Protein AF-A0A2K3KCI1-F1 (afdb_monomer)

Structure (mmCIF, N/CA/C/O backbone):
data_AF-A0A2K3KCI1-F1
#
_entry.id   AF-A0A2K3KCI1-F1
#
loop_
_atom_site.group_PDB
_atom_site.id
_atom_site.type_symbol
_atom_site.label_atom_id
_atom_site.label_alt_id
_atom_site.label_comp_id
_atom_site.label_asym_id
_atom_site.label_entity_id
_atom_site.label_seq_id
_atom_site.pdbx_PDB_ins_code
_atom_site.Cartn_x
_atom_site.Cartn_y
_atom_site.Cartn_z
_atom_site.occupancy
_atom_site.B_iso_or_equiv
_atom_site.auth_seq_id
_atom_site.auth_comp_id
_atom_site.auth_asym_id
_atom_site.auth_atom_id
_atom_site.pdbx_PDB_model_num
ATOM 1 N N . MET A 1 1 ? 14.016 -0.526 2.284 1.00 87.81 1 MET A N 1
ATOM 2 C CA . MET A 1 1 ? 13.558 -1.188 3.527 1.00 87.81 1 MET A CA 1
ATOM 3 C C . MET A 1 1 ? 13.145 -0.191 4.612 1.00 87.81 1 MET A C 1
ATOM 5 O O . MET A 1 1 ? 11.951 -0.078 4.832 1.00 87.81 1 MET A O 1
ATOM 9 N N . LYS A 1 2 ? 14.063 0.573 5.242 1.00 94.88 2 LYS A N 1
ATOM 10 C CA . LYS A 1 2 ? 13.735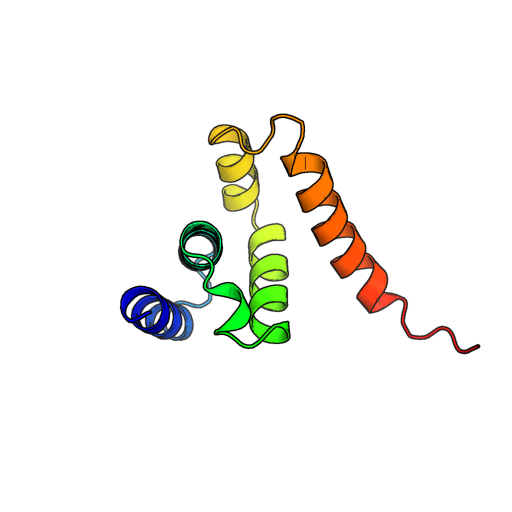 1.486 6.366 1.00 94.88 2 LYS A CA 1
ATOM 11 C C . LYS A 1 2 ? 12.565 2.433 6.066 1.00 94.88 2 LYS A C 1
ATOM 13 O O . LYS A 1 2 ? 11.576 2.409 6.778 1.00 94.88 2 LYS A O 1
ATOM 18 N N . LEU A 1 3 ? 12.636 3.159 4.950 1.00 94.31 3 LEU A N 1
ATOM 19 C CA . LEU A 1 3 ? 11.571 4.077 4.533 1.00 94.31 3 LEU A CA 1
ATOM 20 C C . LEU A 1 3 ? 10.201 3.391 4.380 1.00 94.31 3 LEU A C 1
ATOM 22 O O . LEU A 1 3 ? 9.187 3.971 4.740 1.00 94.31 3 LEU A O 1
ATOM 26 N N . ALA A 1 4 ? 10.166 2.155 3.870 1.00 94.12 4 ALA A N 1
ATOM 27 C CA . ALA A 1 4 ? 8.919 1.408 3.715 1.00 94.12 4 ALA A CA 1
ATOM 28 C C . ALA A 1 4 ? 8.338 0.987 5.074 1.00 94.12 4 ALA A C 1
ATOM 30 O O . ALA A 1 4 ? 7.129 1.044 5.263 1.00 94.12 4 ALA A O 1
ATOM 31 N N . LEU A 1 5 ? 9.192 0.615 6.032 1.00 95.12 5 LEU A N 1
ATOM 32 C CA . LEU A 1 5 ? 8.771 0.296 7.398 1.00 95.12 5 LEU A CA 1
ATOM 33 C C . LEU A 1 5 ? 8.259 1.538 8.136 1.00 95.12 5 LEU A C 1
ATOM 35 O O . LEU A 1 5 ? 7.202 1.473 8.757 1.00 95.12 5 LEU A O 1
ATOM 39 N N . ASP A 1 6 ? 8.964 2.664 8.012 1.00 94.88 6 ASP A N 1
ATOM 40 C CA . ASP A 1 6 ? 8.569 3.939 8.617 1.00 94.88 6 ASP A CA 1
ATOM 41 C C . ASP A 1 6 ? 7.222 4.413 8.045 1.00 94.88 6 ASP A C 1
ATOM 43 O O . ASP A 1 6 ? 6.319 4.792 8.788 1.00 94.88 6 ASP A O 1
ATOM 47 N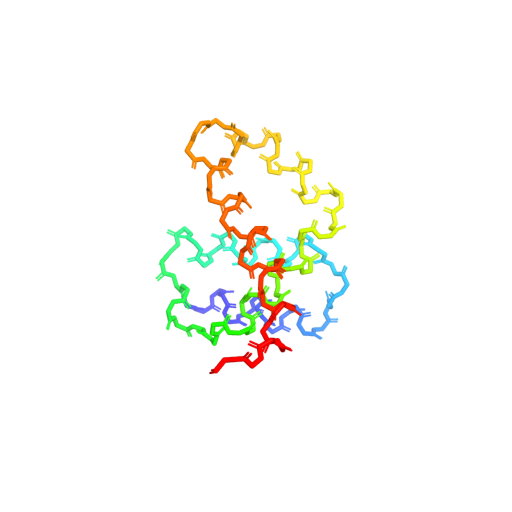 N . LEU A 1 7 ? 7.042 4.315 6.723 1.00 93.25 7 LEU A N 1
ATOM 48 C CA . LEU A 1 7 ? 5.793 4.688 6.059 1.00 93.25 7 LEU A CA 1
ATOM 49 C C . LEU A 1 7 ? 4.637 3.747 6.428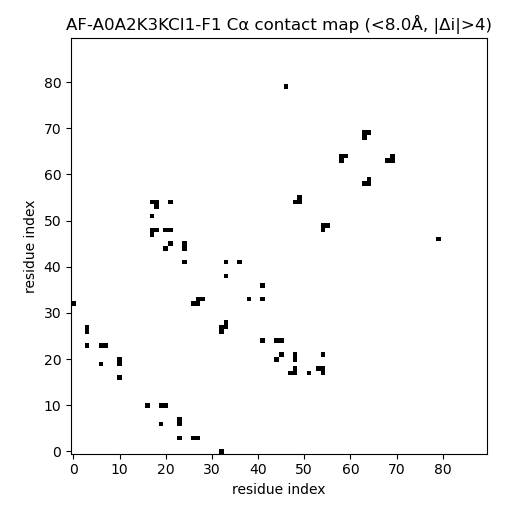 1.00 93.25 7 LEU A C 1
ATOM 51 O O . LEU A 1 7 ? 3.526 4.212 6.666 1.00 93.25 7 LEU A O 1
ATOM 55 N N . LYS A 1 8 ? 4.897 2.441 6.553 1.00 91.88 8 LYS A N 1
ATOM 56 C CA . LYS A 1 8 ? 3.915 1.466 7.045 1.00 91.88 8 LYS A CA 1
ATOM 57 C C . LYS A 1 8 ? 3.502 1.743 8.495 1.00 91.88 8 LYS A C 1
ATOM 59 O O . LYS A 1 8 ? 2.328 1.604 8.829 1.00 91.88 8 LYS A O 1
ATOM 64 N N . ALA A 1 9 ? 4.435 2.140 9.361 1.00 92.94 9 ALA A N 1
ATOM 65 C CA . ALA A 1 9 ? 4.112 2.552 10.727 1.00 92.94 9 ALA A CA 1
ATOM 66 C C . ALA A 1 9 ? 3.240 3.818 10.728 1.00 92.94 9 ALA A C 1
A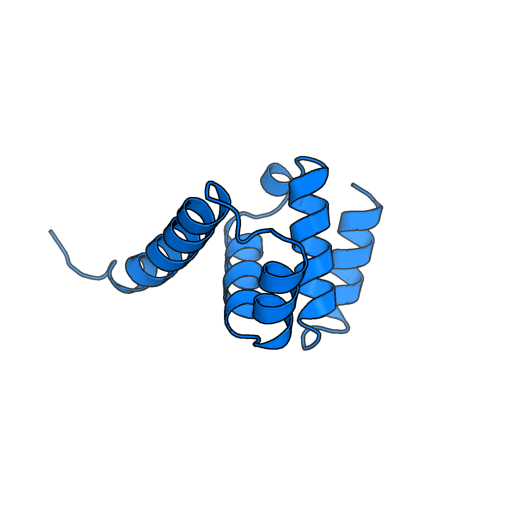TOM 68 O O . ALA A 1 9 ? 2.192 3.841 11.367 1.00 92.94 9 ALA A O 1
ATOM 69 N N . TYR A 1 10 ? 3.607 4.812 9.917 1.00 90.69 10 TYR A N 1
ATOM 70 C CA . TYR A 1 10 ? 2.836 6.042 9.745 1.00 90.69 10 TYR A CA 1
ATOM 71 C C . TYR A 1 10 ? 1.409 5.789 9.221 1.00 90.69 10 TYR A C 1
ATOM 73 O O . TYR A 1 10 ? 0.461 6.434 9.668 1.00 90.69 10 TYR A O 1
ATOM 81 N N . MET A 1 11 ? 1.228 4.814 8.322 1.00 88.88 11 MET A N 1
ATOM 82 C CA . MET A 1 11 ? -0.092 4.391 7.835 1.00 88.88 11 MET A CA 1
ATOM 83 C C . MET A 1 11 ? -0.987 3.839 8.943 1.00 88.88 11 MET A C 1
ATOM 85 O O . MET A 1 11 ? -2.177 4.130 8.935 1.00 88.88 11 MET A O 1
ATOM 89 N N . LYS A 1 12 ? -0.443 3.077 9.903 1.00 83.81 12 LYS A N 1
ATOM 90 C CA . LYS A 1 12 ? -1.229 2.555 11.038 1.00 83.81 12 LYS A CA 1
ATOM 91 C C . LYS A 1 12 ? -1.788 3.664 11.925 1.00 83.81 12 LYS A C 1
ATOM 93 O O . LYS A 1 12 ? -2.831 3.480 12.539 1.00 83.81 12 LYS A O 1
ATOM 98 N N . GLU A 1 13 ? -1.108 4.802 11.977 1.00 82.94 13 GLU A N 1
ATOM 99 C CA . GLU A 1 13 ? -1.557 5.987 12.708 1.00 82.94 13 GLU A CA 1
ATOM 100 C C . GLU A 1 13 ? -2.527 6.854 11.881 1.00 82.94 13 GLU A C 1
ATOM 102 O O . GLU A 1 13 ? -3.247 7.671 12.446 1.00 82.94 13 GLU A O 1
ATOM 107 N N . ASN A 1 14 ? -2.565 6.678 10.551 1.00 77.88 14 ASN A N 1
ATOM 108 C CA . ASN A 1 14 ? -3.267 7.547 9.595 1.00 77.88 14 ASN A CA 1
ATOM 109 C C . ASN A 1 14 ? -4.010 6.739 8.507 1.00 77.88 14 ASN A C 1
ATOM 111 O O . ASN A 1 14 ? -3.894 7.028 7.312 1.00 77.88 14 ASN A O 1
ATOM 115 N N . THR A 1 15 ? -4.762 5.711 8.911 1.00 65.00 15 THR A N 1
ATOM 116 C CA . THR A 1 15 ? -5.320 4.672 8.019 1.00 65.00 15 THR A CA 1
ATOM 117 C C . THR A 1 15 ? -6.316 5.179 6.972 1.00 65.00 15 THR A C 1
ATOM 119 O O . THR A 1 15 ? -6.564 4.490 5.989 1.00 65.00 15 THR A O 1
ATOM 122 N N . GLU A 1 16 ? -6.871 6.382 7.132 1.00 72.94 16 GLU A N 1
ATOM 123 C CA . GLU A 1 16 ? -7.851 6.953 6.194 1.00 72.94 16 GLU A CA 1
ATOM 124 C C . GLU A 1 16 ? -7.213 7.649 4.977 1.00 72.94 16 GLU A C 1
ATOM 126 O O . GLU A 1 16 ? -7.907 7.983 4.016 1.00 72.94 16 GLU A O 1
ATOM 131 N N . ASN A 1 17 ? -5.893 7.872 4.967 1.00 84.44 17 ASN A N 1
ATOM 132 C CA . ASN A 1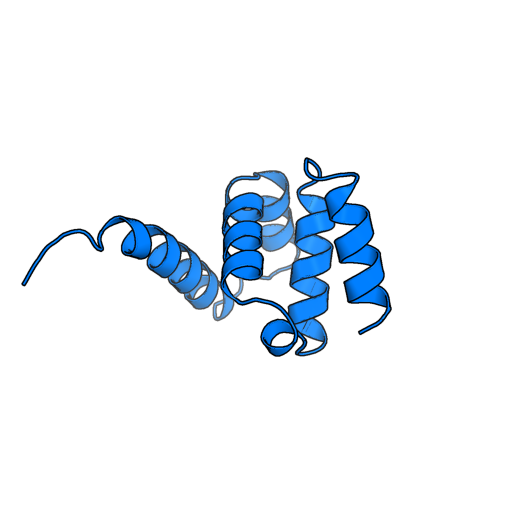 17 ? -5.255 8.627 3.891 1.00 84.44 17 ASN A CA 1
ATOM 133 C C . ASN A 1 17 ? -4.840 7.732 2.709 1.00 84.44 17 ASN A C 1
ATOM 135 O O . ASN A 1 17 ? -3.723 7.210 2.654 1.00 84.44 17 ASN A O 1
ATOM 139 N N . SER A 1 18 ? -5.714 7.630 1.704 1.00 84.56 18 SER A N 1
ATOM 140 C CA . SER A 1 18 ? -5.476 6.855 0.476 1.00 84.56 18 SER A CA 1
ATOM 141 C C . SER A 1 18 ? -4.192 7.229 -0.273 1.00 84.56 18 SER A C 1
ATOM 143 O O . SER A 1 18 ? -3.623 6.390 -0.965 1.00 84.56 18 SER A O 1
ATOM 145 N N . LEU A 1 19 ? -3.724 8.480 -0.171 1.00 85.44 19 LEU A N 1
ATOM 146 C CA . LEU A 1 19 ? -2.500 8.928 -0.845 1.00 85.44 19 LEU A CA 1
ATOM 147 C C . LEU A 1 19 ? -1.245 8.388 -0.163 1.00 85.44 19 LEU A C 1
ATOM 149 O O . LEU A 1 19 ? -0.274 8.061 -0.841 1.00 85.44 19 LEU A O 1
ATOM 153 N N . VAL A 1 20 ? -1.268 8.264 1.163 1.00 89.81 20 VAL A N 1
ATOM 154 C CA . VAL A 1 20 ? -0.166 7.672 1.931 1.00 89.81 20 VAL A CA 1
ATOM 155 C C . VAL A 1 20 ? -0.053 6.187 1.599 1.00 89.81 20 VAL A C 1
ATOM 157 O O . VAL A 1 20 ? 1.042 5.709 1.301 1.00 89.81 20 VAL A O 1
ATOM 160 N N . VAL A 1 21 ? -1.188 5.481 1.561 1.00 90.56 21 VAL A N 1
ATOM 161 C CA . VAL A 1 21 ? -1.235 4.068 1.159 1.00 90.56 21 VAL A CA 1
ATOM 162 C C . VAL A 1 21 ? -0.746 3.886 -0.277 1.00 90.56 21 VAL A C 1
ATOM 164 O O . VAL A 1 21 ? 0.087 3.023 -0.549 1.00 90.56 21 VAL A O 1
ATOM 167 N N . LEU A 1 22 ? -1.192 4.743 -1.197 1.00 87.19 22 LEU A N 1
ATOM 168 C CA . LEU A 1 22 ? -0.711 4.742 -2.575 1.00 87.19 22 LEU A CA 1
ATOM 169 C C . LEU A 1 22 ? 0.807 4.976 -2.657 1.00 87.19 22 LEU A C 1
ATOM 171 O O . LEU A 1 22 ? 1.504 4.262 -3.377 1.00 87.19 22 LEU A O 1
ATOM 175 N N . GLY A 1 23 ? 1.336 5.943 -1.905 1.00 88.62 23 GLY A N 1
ATOM 176 C CA . GLY A 1 23 ? 2.772 6.216 -1.838 1.00 88.62 23 GLY A CA 1
ATOM 177 C C . GLY A 1 23 ? 3.578 5.014 -1.342 1.00 88.62 23 GLY A C 1
ATOM 178 O O . GLY A 1 23 ? 4.644 4.721 -1.884 1.00 88.62 23 GLY A O 1
ATOM 179 N N . PHE A 1 24 ? 3.046 4.272 -0.368 1.00 92.12 24 PHE A N 1
ATOM 180 C CA . PHE A 1 24 ? 3.641 3.027 0.109 1.00 92.12 24 PHE A CA 1
ATOM 181 C C . PHE A 1 24 ? 3.660 1.942 -0.972 1.00 92.12 24 PHE A C 1
ATOM 183 O O . PHE A 1 24 ? 4.721 1.380 -1.240 1.00 92.12 24 PHE A O 1
ATOM 190 N N . LEU A 1 25 ? 2.538 1.699 -1.653 1.00 88.50 25 LEU A N 1
ATOM 191 C CA . LEU A 1 25 ? 2.458 0.703 -2.729 1.00 88.50 25 LEU A CA 1
ATOM 192 C C . LEU A 1 25 ? 3.401 1.032 -3.900 1.00 88.50 25 LEU A C 1
ATOM 194 O O . LEU A 1 25 ? 4.085 0.147 -4.419 1.00 88.50 25 LEU A O 1
ATOM 198 N N . LEU A 1 26 ? 3.509 2.311 -4.277 1.00 86.88 26 LEU A N 1
ATOM 199 C CA . LEU A 1 26 ? 4.468 2.769 -5.289 1.00 86.88 26 LEU A CA 1
ATOM 200 C C . LEU A 1 26 ? 5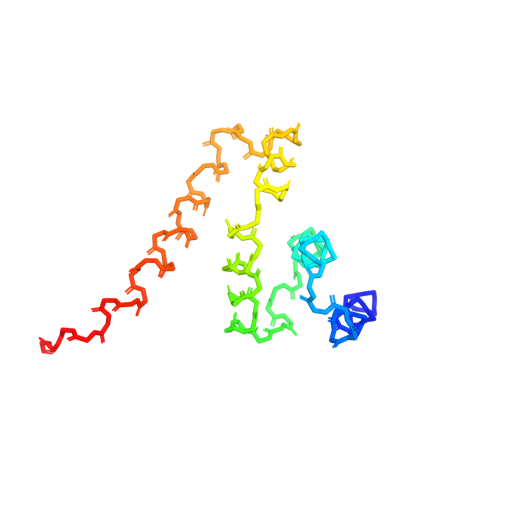.917 2.538 -4.845 1.00 86.88 26 LEU A C 1
ATOM 202 O O . LEU A 1 26 ? 6.734 2.069 -5.637 1.00 86.88 26 LEU A O 1
ATOM 206 N N . LEU A 1 27 ? 6.236 2.820 -3.578 1.00 90.56 27 LEU A N 1
ATOM 207 C CA . LEU A 1 27 ? 7.560 2.562 -3.017 1.00 90.56 27 LEU A CA 1
ATOM 208 C C . LEU A 1 27 ? 7.908 1.068 -3.073 1.00 90.56 27 LEU A C 1
ATOM 210 O O . LEU A 1 27 ? 9.024 0.720 -3.461 1.00 90.56 27 LEU A O 1
ATOM 214 N N . LEU A 1 28 ? 6.968 0.180 -2.734 1.00 89.44 28 LEU A N 1
ATOM 215 C CA . LEU A 1 28 ? 7.196 -1.261 -2.839 1.00 89.44 28 LEU A CA 1
ATOM 216 C C . LEU A 1 28 ? 7.454 -1.694 -4.284 1.00 89.44 28 LEU A C 1
ATOM 218 O O . LEU A 1 28 ? 8.380 -2.465 -4.532 1.00 89.44 28 LEU A O 1
ATOM 222 N N . SER A 1 29 ? 6.675 -1.172 -5.235 1.00 82.44 29 SER A N 1
ATOM 223 C CA . SER A 1 29 ? 6.802 -1.522 -6.650 1.00 82.44 29 SER A CA 1
ATOM 224 C C . SER A 1 29 ? 8.119 -1.044 -7.264 1.00 82.44 29 SER A C 1
ATOM 226 O O . SER A 1 29 ? 8.766 -1.816 -7.966 1.00 82.44 29 SER A O 1
ATOM 228 N N . ILE A 1 30 ? 8.529 0.203 -7.008 1.00 84.69 30 ILE A N 1
ATOM 229 C CA . ILE A 1 30 ? 9.739 0.795 -7.610 1.00 84.69 30 ILE A CA 1
ATOM 230 C C . ILE A 1 30 ? 11.001 0.085 -7.118 1.00 84.69 30 ILE A C 1
ATOM 232 O O . ILE A 1 30 ? 11.931 -0.137 -7.891 1.00 84.69 30 ILE A O 1
ATOM 236 N N . TYR A 1 31 ? 11.037 -0.270 -5.834 1.00 85.12 31 TYR A N 1
ATOM 237 C CA . TYR A 1 31 ? 12.214 -0.868 -5.207 1.00 85.12 31 TYR A CA 1
ATOM 238 C C . TYR A 1 31 ? 12.162 -2.401 -5.131 1.00 85.12 31 TYR A C 1
ATOM 240 O O . TYR A 1 31 ? 13.055 -2.993 -4.529 1.00 85.12 31 TYR A O 1
ATOM 248 N N . GLY A 1 32 ? 11.141 -3.043 -5.715 1.00 86.06 32 GLY A N 1
ATOM 249 C CA . GLY A 1 32 ? 11.002 -4.504 -5.720 1.00 86.06 32 GLY A CA 1
ATOM 250 C C . GLY A 1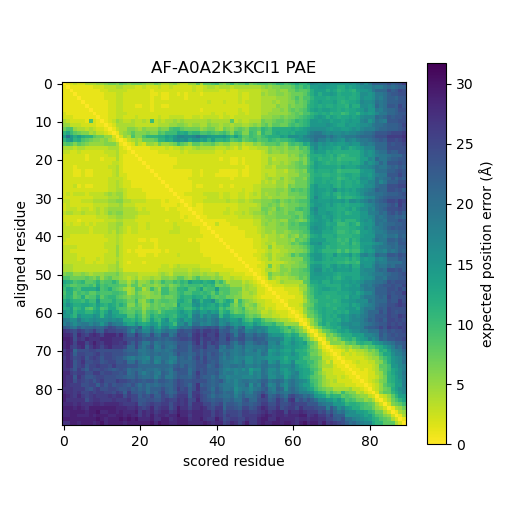 32 ? 10.876 -5.102 -4.318 1.00 86.06 32 GLY A C 1
ATOM 251 O O . GLY A 1 32 ? 11.477 -6.128 -4.026 1.00 86.06 32 GLY A O 1
ATOM 252 N N . LEU A 1 33 ? 10.147 -4.430 -3.424 1.00 90.50 33 LEU A N 1
ATOM 253 C CA . LEU A 1 33 ? 10.044 -4.813 -2.013 1.00 90.50 33 LEU A CA 1
ATOM 254 C C . LEU A 1 33 ? 8.781 -5.615 -1.685 1.00 90.50 33 LEU A C 1
ATOM 256 O O . LEU A 1 33 ? 8.616 -5.974 -0.527 1.00 90.50 33 LEU A O 1
ATOM 260 N N . LEU A 1 34 ? 7.903 -5.885 -2.655 1.00 86.12 34 LEU A N 1
ATOM 261 C CA . LEU A 1 34 ? 6.635 -6.609 -2.462 1.00 86.12 34 LEU A CA 1
ATOM 262 C C . LEU A 1 34 ? 6.812 -7.913 -1.667 1.00 86.12 34 LEU A C 1
ATOM 264 O O . LEU A 1 34 ? 6.158 -8.082 -0.642 1.00 86.12 34 LEU A O 1
ATOM 268 N N . ASP A 1 35 ? 7.785 -8.744 -2.048 1.00 86.06 35 ASP A N 1
ATOM 269 C CA . ASP A 1 35 ? 8.068 -10.043 -1.410 1.00 86.06 35 ASP A CA 1
ATOM 270 C C . ASP A 1 35 ? 8.575 -9.925 0.042 1.00 86.06 35 ASP A C 1
ATOM 272 O O . ASP A 1 35 ? 8.682 -10.913 0.764 1.00 86.06 35 ASP A O 1
ATOM 276 N N . SER A 1 36 ? 8.931 -8.714 0.485 1.00 91.94 36 SER A N 1
ATOM 277 C CA . SER A 1 36 ? 9.375 -8.447 1.860 1.00 91.94 36 SER A CA 1
ATOM 278 C C . SER A 1 36 ? 8.221 -8.149 2.823 1.00 91.94 36 SER A C 1
ATOM 280 O O . SER A 1 36 ? 8.462 -7.917 4.010 1.00 91.94 36 SER A O 1
ATOM 282 N N . PHE A 1 37 ? 6.984 -8.106 2.325 1.00 91.19 37 PHE A N 1
ATOM 283 C CA . PHE A 1 37 ? 5.777 -7.819 3.093 1.00 91.19 37 PHE A CA 1
ATOM 284 C C . PHE A 1 37 ? 4.777 -8.970 2.958 1.00 91.19 37 PHE A C 1
ATOM 286 O O . PHE A 1 37 ? 4.886 -9.806 2.066 1.00 91.19 37 PHE A O 1
ATOM 293 N N . ASN A 1 38 ? 3.818 -9.037 3.883 1.00 93.50 38 ASN A N 1
ATOM 294 C CA . ASN A 1 38 ? 2.743 -10.017 3.798 1.00 93.50 38 ASN A CA 1
ATOM 295 C C . ASN A 1 38 ? 1.869 -9.707 2.571 1.00 93.50 38 ASN A C 1
ATOM 297 O O . ASN A 1 38 ? 1.427 -8.571 2.402 1.00 93.50 38 ASN A O 1
ATOM 301 N N . GLU A 1 39 ? 1.663 -10.713 1.725 1.00 85.12 39 GLU A N 1
ATOM 302 C CA . GLU A 1 39 ? 0.937 -10.578 0.461 1.00 85.12 39 GLU A CA 1
ATOM 303 C C . GLU A 1 39 ? -0.513 -10.130 0.678 1.00 85.12 39 GLU A C 1
ATOM 305 O O . GLU A 1 39 ? -0.945 -9.166 0.047 1.00 85.12 39 GLU A O 1
ATOM 310 N N . ASP A 1 40 ? -1.224 -10.752 1.623 1.00 87.31 40 ASP A N 1
ATOM 311 C CA . ASP A 1 40 ? -2.624 -10.433 1.928 1.00 87.31 40 ASP A CA 1
ATOM 312 C C . ASP A 1 40 ? -2.786 -8.972 2.374 1.00 87.31 40 ASP A C 1
ATOM 314 O O . ASP A 1 40 ? -3.632 -8.245 1.857 1.00 87.31 40 ASP A O 1
ATOM 318 N N . GLU A 1 41 ? -1.910 -8.499 3.265 1.00 90.31 41 GLU A N 1
ATOM 319 C CA . GLU A 1 41 ? -1.890 -7.108 3.727 1.00 90.31 41 GLU A CA 1
ATOM 320 C C . GLU A 1 41 ? -1.668 -6.139 2.557 1.00 90.31 41 GLU A C 1
ATOM 322 O O . GLU A 1 41 ? -2.323 -5.103 2.459 1.00 90.31 41 GLU A O 1
ATOM 327 N N . VAL A 1 42 ? -0.756 -6.462 1.637 1.00 88.56 42 VAL A N 1
ATOM 328 C CA . VAL A 1 42 ? -0.507 -5.618 0.462 1.00 88.56 42 VAL A CA 1
ATOM 329 C C . VAL A 1 42 ? -1.716 -5.605 -0.479 1.00 88.56 42 VAL A C 1
ATOM 331 O O . VAL A 1 42 ? -2.061 -4.543 -1.006 1.00 88.56 42 VAL A O 1
ATOM 334 N N . LEU A 1 43 ? -2.390 -6.741 -0.669 1.00 83.00 43 LEU A N 1
ATOM 335 C CA . LEU A 1 43 ? -3.604 -6.840 -1.483 1.00 83.00 43 LEU A CA 1
ATOM 336 C C . LEU A 1 43 ? -4.771 -6.038 -0.890 1.00 83.00 43 LEU A C 1
ATOM 338 O O . LEU A 1 43 ? -5.462 -5.336 -1.632 1.00 83.00 43 LEU A O 1
ATOM 342 N N . GLU A 1 44 ? -4.960 -6.059 0.430 1.00 87.06 44 GLU A N 1
ATOM 343 C CA . GLU A 1 44 ? -5.965 -5.231 1.112 1.00 87.06 44 GLU A CA 1
ATOM 344 C C . GLU A 1 44 ? -5.719 -3.733 0.887 1.00 87.06 44 GLU A C 1
ATOM 346 O O . GLU A 1 44 ? -6.648 -2.973 0.603 1.00 87.06 44 GLU A O 1
ATOM 351 N N . LEU A 1 45 ? -4.457 -3.297 0.933 1.00 88.62 45 LEU A N 1
ATOM 352 C CA . LEU A 1 45 ? -4.084 -1.909 0.653 1.00 88.62 45 LEU A CA 1
ATOM 353 C C . LEU A 1 45 ? -4.353 -1.526 -0.809 1.00 88.62 45 LEU A C 1
ATOM 355 O O . LEU A 1 45 ? -4.797 -0.407 -1.080 1.00 88.62 45 LEU A O 1
ATOM 359 N N . PHE A 1 46 ? -4.131 -2.444 -1.754 1.00 82.56 46 PHE A N 1
ATOM 360 C CA . PHE A 1 46 ? -4.523 -2.244 -3.151 1.00 82.56 46 PHE A CA 1
ATOM 361 C C . PHE A 1 46 ? -6.036 -2.074 -3.292 1.00 82.56 46 PHE A C 1
ATOM 363 O O . PHE A 1 46 ? -6.481 -1.136 -3.959 1.00 82.56 46 PHE A O 1
ATOM 370 N N . ALA A 1 47 ? -6.823 -2.938 -2.646 1.00 82.62 47 ALA A N 1
ATOM 371 C CA . ALA A 1 47 ? -8.277 -2.846 -2.655 1.00 82.62 47 ALA A CA 1
ATOM 372 C C . ALA A 1 47 ? -8.745 -1.499 -2.082 1.00 82.62 47 ALA A C 1
ATOM 374 O O . ALA A 1 47 ? -9.526 -0.797 -2.728 1.00 82.62 47 ALA A O 1
ATOM 375 N N . PHE A 1 48 ? -8.188 -1.079 -0.945 1.00 85.38 48 PHE A N 1
ATOM 376 C CA . PHE A 1 48 ? -8.478 0.212 -0.322 1.00 85.38 48 PHE A CA 1
ATOM 377 C C . PHE A 1 48 ? -8.202 1.398 -1.259 1.00 85.38 48 PHE A C 1
ATOM 379 O O . PHE A 1 48 ? -9.068 2.247 -1.476 1.00 85.38 48 PHE A O 1
ATOM 386 N N . VAL A 1 49 ? -7.019 1.445 -1.879 1.00 84.56 49 VAL A N 1
ATOM 387 C CA . VAL A 1 49 ? -6.644 2.534 -2.798 1.00 84.56 49 VAL A CA 1
ATOM 388 C C . VAL A 1 49 ? -7.500 2.524 -4.067 1.00 84.56 49 VAL A C 1
ATOM 390 O O . VAL A 1 49 ? -7.842 3.591 -4.578 1.00 84.56 49 VAL A O 1
ATOM 393 N N . SER A 1 50 ? -7.896 1.345 -4.557 1.00 76.31 50 SER A N 1
ATOM 394 C CA . SER A 1 50 ? -8.736 1.204 -5.755 1.00 76.31 50 SER A CA 1
ATOM 395 C C . SER A 1 50 ? -10.147 1.774 -5.586 1.00 76.31 50 SER A C 1
ATOM 397 O O . SER A 1 50 ? -10.764 2.179 -6.566 1.00 76.31 50 SER A O 1
ATOM 399 N N . GLN A 1 51 ? -10.648 1.862 -4.353 1.00 79.06 51 GLN A N 1
ATOM 400 C CA . GLN A 1 51 ? -11.949 2.463 -4.058 1.00 79.06 51 GLN A CA 1
ATOM 401 C C . GLN A 1 51 ? -11.888 4.000 -4.023 1.00 79.06 51 GLN A C 1
ATOM 403 O O . GLN A 1 51 ? -12.925 4.663 -4.064 1.00 79.06 51 GLN A O 1
ATOM 408 N N . HIS A 1 52 ? -10.689 4.594 -3.974 1.00 79.38 52 HIS A N 1
ATOM 409 C CA . HIS A 1 52 ? -10.525 6.029 -3.776 1.00 79.38 52 HIS A CA 1
ATOM 410 C C . HIS A 1 52 ? -10.299 6.789 -5.093 1.00 79.38 52 HIS A C 1
ATOM 412 O O . HIS A 1 52 ? -9.257 6.679 -5.746 1.00 79.38 52 HIS A O 1
ATOM 418 N N . LYS A 1 53 ? -11.262 7.647 -5.456 1.00 73.81 53 LYS A N 1
ATOM 419 C CA . LYS A 1 53 ? -11.297 8.394 -6.730 1.00 73.81 53 LYS A CA 1
ATOM 420 C C . LYS A 1 53 ? -10.017 9.190 -7.022 1.00 73.81 53 LYS A C 1
ATOM 422 O O . LYS A 1 53 ? -9.545 9.189 -8.154 1.00 73.81 53 LYS A O 1
ATOM 427 N N . ILE A 1 54 ? -9.420 9.805 -5.999 1.00 72.56 54 ILE A N 1
ATOM 428 C CA . ILE A 1 54 ? -8.190 10.606 -6.145 1.00 72.56 54 ILE A CA 1
ATOM 429 C C . ILE A 1 54 ? -7.002 9.738 -6.586 1.00 72.56 54 ILE A C 1
ATOM 431 O O . ILE A 1 54 ? -6.201 10.164 -7.414 1.00 72.56 54 ILE A O 1
ATOM 435 N N . ALA A 1 55 ? -6.885 8.512 -6.071 1.00 67.56 55 ALA A N 1
ATOM 436 C CA . ALA A 1 55 ? -5.804 7.615 -6.461 1.00 67.56 55 ALA A CA 1
ATOM 437 C C . ALA A 1 55 ? -5.957 7.176 -7.923 1.00 67.56 55 ALA A C 1
ATOM 439 O O . ALA A 1 55 ? -4.988 7.200 -8.679 1.00 67.56 55 ALA A O 1
ATOM 440 N N . ILE A 1 56 ? -7.188 6.857 -8.336 1.00 68.19 56 ILE A N 1
ATOM 441 C CA . ILE A 1 56 ? -7.518 6.517 -9.726 1.00 68.19 56 ILE A CA 1
ATOM 442 C C . ILE A 1 56 ? -7.163 7.674 -10.674 1.00 68.19 56 ILE A C 1
ATOM 444 O O . ILE A 1 56 ? -6.503 7.458 -11.692 1.00 68.19 56 ILE A O 1
ATOM 448 N N . GLU A 1 57 ? -7.569 8.903 -10.346 1.00 71.19 57 GLU A N 1
ATOM 449 C CA . GLU A 1 57 ? -7.280 10.093 -11.159 1.00 71.19 57 GLU A CA 1
ATOM 450 C C . GLU A 1 57 ? -5.775 10.383 -11.241 1.00 71.19 57 GLU A C 1
ATOM 452 O O . GLU A 1 57 ? -5.265 10.731 -12.311 1.00 71.19 57 GLU A O 1
ATOM 457 N N . LEU A 1 58 ? -5.043 10.182 -10.142 1.00 70.19 58 LEU A N 1
ATOM 458 C CA . LEU A 1 58 ? -3.594 10.351 -10.101 1.00 70.19 58 LEU A CA 1
ATOM 459 C C . LEU A 1 58 ? -2.879 9.308 -10.970 1.00 70.19 58 LEU A C 1
ATOM 461 O O . LEU A 1 58 ? -2.007 9.674 -11.755 1.00 70.19 58 LEU A O 1
ATOM 465 N N . PHE A 1 59 ? -3.281 8.034 -10.910 1.00 67.56 59 PHE A N 1
ATOM 466 C CA . PHE A 1 59 ? -2.771 7.003 -11.820 1.00 67.56 59 PHE A CA 1
ATOM 467 C C . PHE A 1 59 ? -3.041 7.352 -13.289 1.00 67.56 59 PHE A C 1
ATOM 469 O O . PHE A 1 59 ? -2.163 7.189 -14.140 1.00 67.56 59 PHE A O 1
ATOM 476 N N . GLY A 1 60 ? -4.232 7.886 -13.576 1.00 62.72 60 GLY A N 1
ATOM 477 C CA . GLY A 1 60 ? -4.595 8.406 -14.891 1.00 62.72 60 GLY A CA 1
ATOM 478 C C . GLY A 1 60 ? -3.667 9.524 -15.367 1.00 62.72 60 GLY A C 1
ATOM 479 O O . GLY A 1 60 ? -3.156 9.472 -16.487 1.00 62.72 60 GLY A O 1
ATOM 480 N N . THR A 1 61 ? -3.416 10.498 -14.492 1.00 66.75 61 THR A N 1
ATOM 481 C CA . THR A 1 61 ? -2.610 11.698 -14.765 1.00 66.75 61 THR A CA 1
ATOM 482 C C . THR A 1 61 ? -1.122 11.382 -14.920 1.00 66.75 61 THR A C 1
ATOM 484 O O . THR A 1 61 ? -0.454 11.962 -15.772 1.00 66.75 61 THR A O 1
ATOM 487 N N . LEU A 1 62 ? -0.596 10.431 -14.145 1.00 64.38 62 LEU A N 1
ATOM 488 C CA . LEU A 1 62 ? 0.815 10.027 -14.179 1.00 64.38 62 LEU A CA 1
ATOM 489 C C . LEU A 1 62 ? 1.181 9.152 -15.394 1.00 64.38 62 LEU A C 1
ATOM 491 O O . LEU A 1 62 ? 2.311 8.682 -15.496 1.00 64.38 62 LEU A O 1
ATOM 495 N N . GLY A 1 63 ? 0.257 8.923 -16.334 1.00 56.88 63 GLY A N 1
ATOM 496 C CA . GLY A 1 63 ? 0.541 8.170 -17.559 1.00 56.88 63 GLY A CA 1
ATOM 497 C C . GLY A 1 63 ? 0.614 6.652 -17.362 1.00 56.88 63 GLY A C 1
ATOM 498 O O . GLY A 1 63 ? 0.925 5.928 -18.312 1.00 56.88 63 GLY A O 1
ATOM 499 N N . PHE A 1 64 ? 0.223 6.139 -16.185 1.00 59.44 64 PHE A N 1
ATOM 500 C CA . PHE A 1 64 ? -0.000 4.704 -15.950 1.00 59.44 64 PHE A CA 1
ATOM 501 C C . PHE A 1 64 ? -1.217 4.162 -16.723 1.00 59.44 64 PHE A C 1
ATOM 503 O O . PHE A 1 64 ? -1.650 3.036 -16.518 1.00 59.44 64 PHE A O 1
ATOM 510 N N . THR A 1 65 ? -1.783 4.936 -17.641 1.00 51.41 65 THR A N 1
ATOM 511 C CA . THR A 1 65 ? -2.835 4.548 -18.584 1.00 51.41 65 THR A CA 1
ATOM 512 C C . THR A 1 65 ? -2.289 4.064 -19.932 1.00 51.41 65 THR A C 1
ATOM 514 O O . THR A 1 65 ? -3.059 3.553 -20.746 1.00 51.41 65 THR A O 1
ATOM 517 N N . ASN A 1 66 ? -0.976 4.139 -20.199 1.00 42.53 66 ASN A N 1
ATOM 518 C CA . ASN A 1 66 ? -0.438 3.700 -21.489 1.00 42.53 66 ASN A CA 1
ATOM 519 C C . ASN A 1 66 ? -0.208 2.171 -21.552 1.00 42.53 66 ASN A C 1
ATOM 521 O O . ASN A 1 66 ? 0.729 1.642 -20.957 1.00 42.53 66 ASN A O 1
ATOM 525 N N . LYS A 1 67 ? -1.108 1.490 -22.281 1.00 49.44 67 LYS A N 1
ATOM 526 C CA . LYS A 1 67 ? -1.145 0.128 -22.886 1.00 49.44 67 LYS A CA 1
ATOM 527 C C . LYS A 1 67 ? -0.589 -1.121 -22.170 1.00 49.44 67 LYS A C 1
ATOM 529 O O . LYS A 1 67 ? -1.081 -2.206 -22.471 1.00 49.44 67 LYS A O 1
ATOM 534 N N . VAL A 1 68 ? 0.345 -1.036 -21.227 1.00 50.25 68 VAL A N 1
ATOM 535 C CA . VAL A 1 68 ? 0.831 -2.193 -20.440 1.00 50.25 68 VAL A CA 1
ATOM 536 C C . VAL A 1 68 ? 0.189 -2.230 -19.048 1.00 50.25 68 VAL A C 1
ATOM 538 O O . VAL A 1 68 ? -0.065 -3.298 -18.499 1.00 50.25 68 VAL A O 1
ATOM 541 N N . SER A 1 69 ? -0.186 -1.068 -18.519 1.00 55.34 69 SER A N 1
ATOM 542 C CA . SER A 1 69 ? -0.691 -0.920 -17.152 1.00 55.34 69 SER A CA 1
ATOM 543 C C . SER A 1 69 ? -2.194 -1.202 -17.004 1.00 55.34 69 SER A C 1
ATOM 545 O O . SER A 1 69 ? -2.621 -1.716 -15.977 1.00 55.34 69 SER A O 1
ATOM 547 N N . VAL A 1 70 ? -3.003 -1.037 -18.061 1.00 52.62 70 VAL A N 1
ATOM 548 C CA . VAL A 1 70 ? -4.431 -1.421 -18.016 1.00 52.62 70 VAL A CA 1
ATOM 549 C C . VAL A 1 70 ? -4.596 -2.925 -17.814 1.00 52.62 70 VAL A C 1
ATOM 551 O O . VAL A 1 70 ? -5.505 -3.322 -17.105 1.00 52.62 70 VAL A O 1
ATOM 554 N N . ARG A 1 71 ? -3.704 -3.764 -18.366 1.00 53.78 71 ARG A N 1
ATOM 555 C CA . ARG A 1 71 ? -3.746 -5.221 -18.155 1.00 53.78 71 ARG A CA 1
ATOM 556 C C . ARG A 1 71 ? -3.409 -5.591 -16.711 1.00 53.78 71 ARG A C 1
ATOM 558 O O . ARG A 1 71 ? -4.050 -6.485 -16.180 1.00 53.78 71 ARG A O 1
ATOM 565 N N . MET A 1 72 ? -2.459 -4.897 -16.078 1.00 59.94 72 MET A N 1
ATOM 566 C CA . MET A 1 72 ? -2.163 -5.105 -14.656 1.00 59.94 72 MET A CA 1
ATOM 567 C C . MET A 1 72 ? -3.278 -4.580 -13.754 1.00 59.94 72 MET A C 1
ATOM 569 O O . MET A 1 72 ? -3.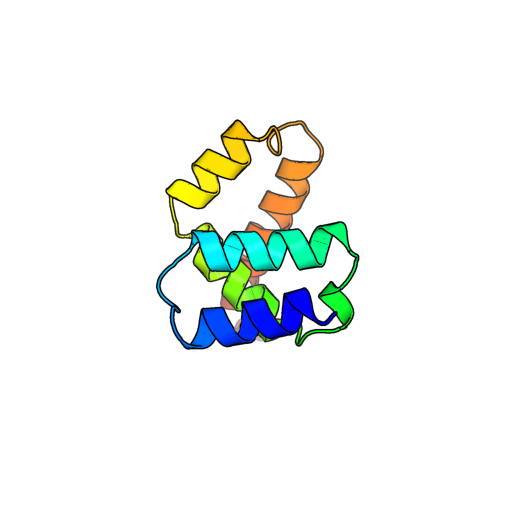671 -5.253 -12.814 1.00 59.94 72 MET A O 1
ATOM 573 N N . MET A 1 73 ? -3.858 -3.431 -14.087 1.00 62.78 73 MET A N 1
ATOM 574 C CA . MET A 1 73 ? -5.001 -2.882 -13.365 1.00 62.78 73 MET A CA 1
ATOM 575 C C . MET A 1 73 ? -6.246 -3.767 -13.523 1.00 62.78 73 MET A C 1
ATOM 577 O O . MET A 1 73 ? -6.962 -3.990 -12.556 1.00 62.78 73 MET A O 1
ATOM 581 N N . TRP A 1 74 ? -6.464 -4.349 -14.708 1.00 63.00 74 TRP A N 1
ATOM 582 C CA . TRP A 1 74 ? -7.494 -5.366 -14.935 1.00 63.00 74 TRP A CA 1
ATOM 583 C C . TRP A 1 74 ? -7.191 -6.677 -14.217 1.00 63.00 74 TRP A C 1
ATOM 585 O O . TRP A 1 74 ? -8.121 -7.278 -13.710 1.00 63.00 74 TRP A O 1
ATOM 595 N N . LEU A 1 75 ? -5.934 -7.126 -14.150 1.00 61.62 75 LEU A N 1
ATOM 596 C CA . LEU A 1 75 ? -5.551 -8.314 -13.380 1.00 61.62 75 LEU A CA 1
ATOM 597 C C . LEU A 1 75 ? -5.781 -8.099 -11.883 1.00 61.62 75 LEU A C 1
ATOM 599 O O . LEU A 1 75 ? -6.306 -8.991 -11.237 1.00 61.62 75 LEU A O 1
ATOM 603 N N . LEU A 1 76 ? -5.477 -6.914 -11.349 1.00 62.41 76 LEU A N 1
ATOM 604 C CA . LEU A 1 76 ? -5.765 -6.568 -9.956 1.00 62.41 76 LEU A CA 1
ATOM 605 C C . LEU A 1 76 ? -7.275 -6.517 -9.692 1.00 62.41 76 LEU A C 1
ATOM 607 O O . LEU A 1 76 ? -7.744 -7.146 -8.753 1.00 62.41 76 LEU A O 1
ATOM 611 N N . VAL A 1 77 ? -8.054 -5.856 -10.554 1.00 66.38 77 VAL A N 1
ATOM 612 C CA . VAL A 1 77 ? -9.525 -5.842 -10.446 1.00 66.38 77 VAL A CA 1
ATOM 613 C C . VAL A 1 77 ? -10.112 -7.250 -10.603 1.00 66.38 77 VAL A C 1
ATOM 615 O O . VAL A 1 77 ? -11.017 -7.619 -9.864 1.00 66.38 77 VAL A O 1
ATOM 618 N N . PHE A 1 78 ? -9.584 -8.061 -11.517 1.00 67.62 78 PHE A N 1
ATOM 619 C CA . PHE A 1 78 ? -10.030 -9.432 -11.756 1.00 67.62 78 PHE A CA 1
ATOM 620 C C . PHE A 1 78 ? -9.688 -10.358 -10.585 1.00 67.62 78 PHE A C 1
ATOM 622 O O . PHE A 1 78 ? -10.542 -11.130 -10.169 1.00 67.62 78 PHE A O 1
ATOM 629 N N . LEU A 1 79 ? -8.484 -10.277 -10.015 1.00 59.59 79 LEU A N 1
ATOM 630 C CA . LEU A 1 79 ? -8.102 -11.058 -8.834 1.00 59.59 79 LEU A CA 1
ATOM 631 C C . LEU A 1 79 ? -8.941 -10.667 -7.611 1.00 59.59 79 LEU A C 1
ATOM 633 O O . LEU A 1 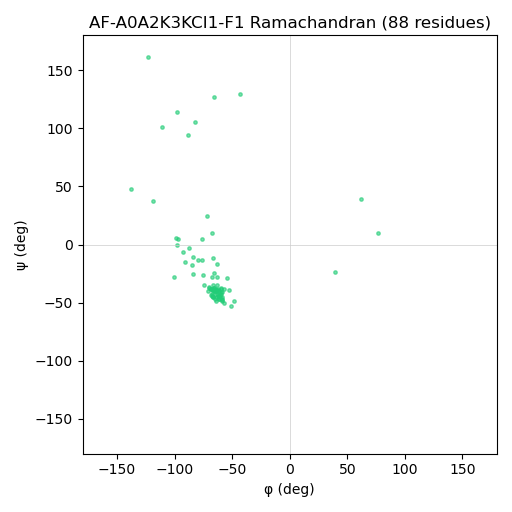79 ? -9.405 -11.546 -6.891 1.00 59.59 79 LEU A O 1
ATOM 637 N N . VAL A 1 80 ? -9.215 -9.371 -7.435 1.00 62.31 80 VAL A N 1
ATOM 638 C CA . VAL A 1 80 ? -10.081 -8.861 -6.360 1.00 62.31 80 VAL A CA 1
ATOM 639 C C . VAL A 1 80 ? -11.539 -9.301 -6.547 1.00 62.31 80 VAL A C 1
ATOM 641 O O . VAL A 1 80 ? -12.179 -9.694 -5.583 1.00 62.31 80 VAL A O 1
ATOM 644 N N . GLN A 1 81 ? -12.070 -9.310 -7.773 1.00 53.56 81 GLN A N 1
ATOM 645 C CA . GLN A 1 81 ? -13.445 -9.764 -8.037 1.00 53.56 81 GLN A CA 1
ATOM 646 C C . GLN A 1 81 ? -13.609 -11.290 -7.985 1.00 53.56 81 GLN A C 1
ATOM 648 O O . GLN A 1 81 ? -14.704 -11.768 -7.709 1.00 53.56 81 GLN A O 1
ATOM 653 N N . ASN A 1 82 ? -12.554 -12.067 -8.255 1.00 47.94 82 ASN A N 1
ATOM 654 C CA . ASN A 1 82 ? -12.618 -13.532 -8.240 1.00 47.94 82 ASN A CA 1
ATOM 655 C C . ASN A 1 82 ? -12.280 -14.154 -6.876 1.00 47.94 82 ASN A C 1
ATOM 657 O O . ASN A 1 82 ? -12.625 -15.317 -6.666 1.00 47.94 82 ASN A O 1
ATOM 661 N N . SER A 1 83 ? -11.674 -13.420 -5.933 1.00 51.22 83 SER A N 1
ATOM 662 C CA . SER A 1 83 ? -11.507 -13.919 -4.558 1.00 51.22 83 SER A CA 1
ATOM 663 C C . SER A 1 83 ? -12.851 -14.043 -3.820 1.00 51.22 83 SER A C 1
ATOM 665 O O . SER A 1 83 ? -13.018 -14.948 -3.004 1.00 51.22 83 SER A O 1
ATOM 667 N N . GLU A 1 84 ? -13.854 -13.232 -4.179 1.00 49.06 84 GLU A N 1
ATOM 668 C CA . GLU A 1 84 ? -15.211 -13.302 -3.614 1.00 49.06 84 GLU A CA 1
ATOM 669 C C . GLU A 1 84 ? -16.061 -14.468 -4.169 1.00 49.06 84 GLU A C 1
ATOM 671 O O . GLU A 1 84 ? -17.081 -14.826 -3.580 1.00 49.06 84 GLU A O 1
ATOM 676 N N . ILE A 1 85 ? -15.643 -15.124 -5.264 1.00 48.03 85 ILE A N 1
ATOM 677 C CA . ILE A 1 85 ? -16.391 -16.229 -5.913 1.00 48.03 85 ILE A CA 1
ATOM 678 C C . ILE A 1 85 ? -15.845 -17.616 -5.506 1.00 48.03 85 ILE A C 1
ATOM 680 O O . ILE A 1 85 ? -16.324 -18.657 -5.955 1.00 48.03 85 ILE A O 1
ATOM 684 N N . GLY A 1 86 ? -14.888 -17.667 -4.574 1.00 48.44 86 GLY A N 1
ATOM 685 C CA . GLY A 1 86 ? -14.299 -18.895 -4.024 1.00 48.44 86 GLY A CA 1
ATOM 686 C C . GLY A 1 86 ? -15.199 -19.707 -3.078 1.00 48.44 86 GLY A C 1
ATOM 687 O O . GLY A 1 86 ? -14.690 -20.460 -2.253 1.00 48.44 86 GLY A O 1
ATOM 688 N N . THR A 1 87 ? -16.527 -19.580 -3.176 1.00 45.28 87 THR A N 1
ATOM 689 C CA . THR A 1 87 ? -17.503 -20.459 -2.500 1.00 45.28 87 THR A CA 1
ATOM 690 C C . THR A 1 87 ? -18.396 -21.208 -3.489 1.00 45.28 87 THR A C 1
ATOM 692 O O . THR A 1 87 ? -19.565 -21.467 -3.218 1.00 45.28 87 THR A O 1
ATOM 695 N N . LEU A 1 88 ? -17.853 -21.638 -4.628 1.00 48.47 88 LEU A N 1
ATOM 696 C CA . LEU A 1 88 ? -18.472 -22.711 -5.403 1.00 48.47 88 LEU A CA 1
ATOM 697 C C . LEU A 1 88 ? -17.585 -23.949 -5.342 1.00 48.47 88 LEU A C 1
ATOM 699 O O . LEU A 1 88 ? -16.565 -24.060 -6.014 1.00 48.47 88 LEU A O 1
ATOM 703 N N . LYS A 1 89 ? -18.020 -24.862 -4.468 1.00 41.97 89 LYS A N 1
ATOM 704 C CA . LYS A 1 89 ? -17.606 -26.262 -4.418 1.00 41.97 89 LYS A CA 1
ATOM 705 C C . LYS A 1 89 ? -17.556 -26.846 -5.834 1.00 41.97 89 LYS A C 1
ATOM 707 O O . LYS A 1 89 ? -18.570 -26.808 -6.534 1.00 41.97 89 LYS A O 1
ATOM 712 N N . LEU A 1 90 ? -16.440 -27.483 -6.171 1.00 38.81 90 LEU A N 1
ATOM 713 C CA . LEU A 1 90 ? -16.442 -28.702 -6.973 1.00 38.81 90 LEU A CA 1
ATOM 714 C C . LEU A 1 90 ? -15.564 -29.739 -6.275 1.00 38.81 90 LEU A C 1
ATOM 716 O O . LEU A 1 90 ? -14.444 -29.360 -5.869 1.00 38.81 90 LEU A O 1
#

InterPro domains:
  IPR012474 Frigida-like [PF07899] (12-69)

Organism: Trifolium pratense (NCBI:txid57577)

Radius of gyration: 14.16 Å; Cα contacts (8 Å, |Δi|>4): 42; chains: 1; bounding box: 32×40×36 Å

Secondary structure (DSSP, 8-state):
-HHHHHHHHHHHH-TT-HHHHHHHHHHHHHTT-GGGS-HHHHHHHHHHHHT-HHHHHHHHHTTTTSTTHHHHHHHHHHHHHHHTTTT---

pLDDT: mean 74.58, std 16.19, range [38.81, 95.12]

Nearest PDB structures (foldseek):
  3uul-assembly1_A  TM=3.142E-01  e=8.454E+00  Rattus norvegicus

Sequence (90 aa):
MKLALDLKAYMKENTENSLVVLGFLLLLSIYGLLDSFNEDEVLELFAFVSQHKIAIELFGTLGFTNKVSVRMMWLLVFLVQNSEIGTLKL

Foldseek 3Di:
DVVLVVLVVVCVVVVLDLVSLVVSLVVCVVVVNCVVDDVVVNLVSVVNNVVDPVSVVVCVVVPCPPDPNVVVVVVSVVVVVVVVVVPDDD

Mean predicted aligned error: 11.18 Å

Solvent-accessible surface area (backbone atoms only — not comparable to full-atom values): 5394 Å² total; per-residue (Å²): 109,70,70,58,53,53,50,53,54,52,38,74,80,45,76,83,44,52,66,60,54,46,52,50,54,50,52,27,63,78,69,69,42,58,89,80,48,64,65,68,63,53,50,53,52,49,55,57,30,70,72,35,67,68,53,55,52,47,43,53,71,72,52,56,62,62,84,65,38,52,60,53,54,48,48,52,52,47,53,62,61,51,62,76,59,76,81,68,89,130